Protein AF-B4RB56-F1 (afdb_monomer_lite)

Foldseek 3Di:
DPVVVLVVLVVVLVVLVVVLVVLVVVLVVLVPDPPRDVVVNVVSVVVNVVSVVVSVVSVVVND

Organism: Phenylobacterium zucineum (strain HLK1) (NCBI:txid450851)

pLDDT: mean 83.78, std 8.8, range [54.03, 91.31]

Secondary structure (DSSP, 8-state):
--HHHHHHHHHHHHHHHHHHHHHHHHHHHHHHSTT--HHHHHHHHHHHHHHHHHHHHHHHHH-

InterPro domains:
  IPR007420 Protein of unknown function DUF465 [PF04325] (14-58)
  IPR038444 DUF465 superfamily [G3DSA:6.10.280.50] (2-63)

Sequence (63 aa):
MRRHFAMALDARIRELGSRHQSLEQAIQDEMRRPHADDLRLRELKRQKLRLKEQIEALRSQIH

Radius of gyration: 14.94 Å; chains: 1; bounding box: 38×15×39 Å

Structure (mmCIF, N/CA/C/O backbone):
data_AF-B4RB56-F1
#
_entry.id   AF-B4RB56-F1
#
loop_
_atom_site.group_PDB
_atom_site.id
_atom_site.type_symbol
_atom_site.label_atom_id
_atom_site.label_alt_id
_atom_site.label_comp_id
_atom_site.label_asym_id
_atom_site.label_entity_id
_atom_site.label_seq_id
_atom_site.pdbx_PDB_ins_code
_atom_site.Cartn_x
_atom_site.Cartn_y
_atom_site.Cartn_z
_atom_site.occupancy
_atom_site.B_iso_or_equiv
_atom_site.auth_seq_id
_atom_site.auth_comp_id
_atom_site.auth_asym_id
_atom_site.auth_atom_id
_atom_site.pdbx_PDB_model_num
ATOM 1 N N . MET A 1 1 ? -25.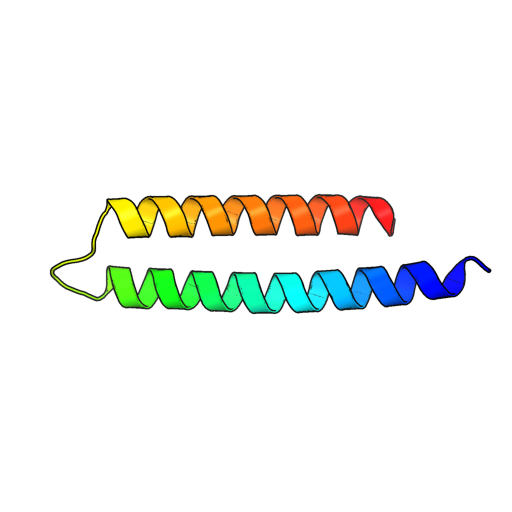070 1.850 20.129 1.00 54.03 1 MET A N 1
ATOM 2 C CA . MET A 1 1 ? -24.762 1.868 18.678 1.00 54.03 1 MET A CA 1
ATOM 3 C C . MET A 1 1 ? -23.252 1.787 18.338 1.00 54.03 1 MET A C 1
ATOM 5 O O . MET A 1 1 ? -22.851 2.303 17.308 1.00 54.03 1 MET A O 1
ATOM 9 N N . ARG A 1 2 ? -22.379 1.117 19.118 1.00 58.19 2 ARG A N 1
ATOM 10 C CA . ARG A 1 2 ? -20.916 1.093 18.836 1.00 58.19 2 ARG A CA 1
ATOM 11 C C . ARG A 1 2 ? -20.417 -0.069 17.952 1.00 58.19 2 ARG A C 1
ATOM 13 O O . ARG A 1 2 ? -19.333 0.022 17.399 1.00 58.19 2 ARG A O 1
ATOM 20 N N . ARG A 1 3 ? -21.201 -1.140 17.769 1.00 61.78 3 ARG A N 1
ATOM 21 C CA . ARG A 1 3 ? -20.771 -2.355 17.035 1.00 61.78 3 ARG A CA 1
ATOM 22 C C . ARG A 1 3 ? -20.671 -2.207 15.507 1.00 61.78 3 ARG A C 1
ATOM 24 O O . ARG A 1 3 ? -19.902 -2.931 14.893 1.00 61.78 3 ARG A O 1
ATOM 31 N N . HIS A 1 4 ? -21.407 -1.277 14.897 1.00 63.44 4 HIS A N 1
ATOM 32 C CA . HIS A 1 4 ? -21.440 -1.137 13.432 1.00 63.44 4 HIS A CA 1
ATOM 33 C C . HIS A 1 4 ? -20.181 -0.471 12.854 1.00 63.44 4 HIS A C 1
ATOM 35 O O . HIS A 1 4 ? -19.744 -0.829 11.765 1.00 63.44 4 HIS A O 1
ATOM 41 N N . PHE A 1 5 ? -19.557 0.448 13.596 1.00 69.62 5 PHE A N 1
ATOM 42 C CA . PHE A 1 5 ? -18.331 1.115 13.149 1.00 69.62 5 PHE A CA 1
ATOM 43 C C . PHE A 1 5 ? -17.144 0.151 13.057 1.00 69.62 5 PHE A C 1
ATOM 45 O O . PHE A 1 5 ? -16.386 0.223 12.098 1.00 69.62 5 PHE A O 1
ATOM 52 N N . ALA A 1 6 ? -17.032 -0.805 13.984 1.00 73.25 6 ALA A N 1
ATOM 53 C CA . ALA A 1 6 ? -15.979 -1.820 13.943 1.00 73.25 6 ALA A CA 1
ATOM 54 C C . ALA A 1 6 ? -16.059 -2.689 12.672 1.00 73.25 6 ALA A C 1
ATOM 56 O O . ALA A 1 6 ? -15.040 -2.936 12.034 1.00 73.25 6 ALA A O 1
ATOM 57 N N . MET A 1 7 ? -17.270 -3.083 12.250 1.00 78.62 7 MET A N 1
ATOM 58 C CA . MET A 1 7 ? -17.466 -3.830 10.999 1.00 78.62 7 MET A CA 1
ATOM 59 C C . MET A 1 7 ? -17.123 -3.001 9.753 1.00 78.62 7 MET A C 1
ATOM 61 O O . MET A 1 7 ? -16.519 -3.522 8.818 1.00 78.62 7 MET A O 1
ATOM 65 N N . ALA A 1 8 ? -17.469 -1.710 9.737 1.00 82.81 8 ALA A N 1
ATOM 66 C CA . ALA A 1 8 ? -17.143 -0.825 8.619 1.00 82.81 8 ALA A CA 1
ATOM 67 C C . ALA A 1 8 ? -15.628 -0.569 8.495 1.00 82.81 8 ALA A C 1
ATOM 69 O O . ALA A 1 8 ? -15.095 -0.539 7.385 1.00 82.81 8 ALA A O 1
ATOM 70 N N . LEU A 1 9 ? -14.924 -0.424 9.622 1.00 83.25 9 LEU A N 1
ATOM 71 C CA . LEU A 1 9 ? -13.472 -0.238 9.644 1.00 83.25 9 LEU A CA 1
ATOM 72 C C . LEU A 1 9 ? -12.729 -1.515 9.217 1.00 83.25 9 LEU A C 1
ATOM 74 O O . LEU A 1 9 ? -11.788 -1.423 8.431 1.00 83.25 9 LEU A O 1
ATOM 78 N N . ASP A 1 10 ? -13.184 -2.701 9.638 1.00 84.69 10 ASP A N 1
ATOM 79 C CA . ASP A 1 10 ? -12.604 -3.980 9.196 1.00 84.69 10 ASP A CA 1
ATOM 80 C C . ASP A 1 10 ? -12.757 -4.174 7.677 1.00 84.69 10 ASP A C 1
ATOM 82 O O . ASP A 1 10 ? -11.797 -4.517 6.984 1.00 84.69 10 ASP A O 1
ATOM 86 N N . ALA A 1 11 ? -13.937 -3.855 7.130 1.00 87.75 11 ALA A N 1
ATOM 87 C CA . ALA A 1 11 ? -14.177 -3.876 5.687 1.00 87.75 11 ALA A CA 1
ATOM 88 C C . ALA A 1 11 ? -13.248 -2.904 4.937 1.00 87.75 11 ALA A C 1
ATOM 90 O O . ALA A 1 11 ? -12.654 -3.272 3.921 1.00 87.75 11 ALA A O 1
ATOM 91 N N . ARG A 1 12 ? -13.054 -1.690 5.472 1.00 86.38 12 ARG A N 1
ATOM 92 C CA . ARG A 1 12 ? -12.139 -0.687 4.907 1.00 86.38 12 ARG A CA 1
ATOM 93 C C . ARG A 1 12 ? -10.687 -1.168 4.918 1.00 86.38 12 ARG A C 1
ATOM 95 O O . ARG A 1 12 ? -9.986 -0.992 3.926 1.00 86.38 12 ARG A O 1
ATOM 102 N N . ILE A 1 13 ? -10.235 -1.797 6.004 1.00 88.12 13 ILE A N 1
ATOM 103 C CA . ILE A 1 13 ? -8.881 -2.360 6.112 1.00 88.12 13 ILE A CA 1
ATOM 104 C C . ILE A 1 13 ? -8.676 -3.483 5.093 1.00 88.12 13 ILE A C 1
ATOM 106 O O . ILE A 1 13 ? -7.636 -3.517 4.435 1.00 88.12 13 ILE A O 1
ATOM 110 N N . ARG A 1 14 ? -9.661 -4.373 4.912 1.00 89.31 14 ARG A N 1
ATOM 111 C CA . ARG A 1 14 ? -9.595 -5.433 3.890 1.00 89.31 14 ARG A CA 1
ATOM 112 C C . ARG A 1 14 ? -9.500 -4.861 2.479 1.00 89.31 14 ARG A C 1
ATOM 114 O O . ARG A 1 14 ? -8.665 -5.311 1.697 1.00 89.31 14 ARG A O 1
ATOM 121 N N . GLU A 1 15 ? -10.301 -3.844 2.164 1.00 90.81 15 GLU A N 1
ATOM 122 C CA . GLU A 1 15 ? -10.253 -3.164 0.865 1.00 90.81 15 GLU A CA 1
ATOM 123 C C . GLU A 1 15 ? -8.886 -2.498 0.628 1.00 90.81 15 GLU A C 1
ATOM 125 O O . GLU A 1 15 ? -8.279 -2.666 -0.433 1.00 90.81 15 GLU A O 1
ATOM 130 N N . LEU A 1 16 ? -8.353 -1.792 1.633 1.00 89.81 16 LEU A N 1
ATOM 131 C CA . LEU A 1 16 ? -7.020 -1.187 1.568 1.00 89.81 16 LEU A CA 1
ATOM 132 C C . LEU A 1 16 ? -5.916 -2.241 1.420 1.00 89.81 16 LEU A C 1
ATOM 134 O O . LEU A 1 16 ? -4.974 -2.022 0.661 1.00 89.81 16 LEU A O 1
ATOM 138 N N . GLY A 1 17 ? -6.046 -3.394 2.081 1.00 88.56 17 GLY A N 1
ATOM 139 C CA . GLY A 1 17 ? -5.145 -4.536 1.921 1.00 88.56 17 GLY A CA 1
ATOM 140 C C . GLY A 1 17 ? -5.144 -5.082 0.490 1.00 88.56 17 GLY A C 1
ATOM 141 O O . GLY A 1 17 ? -4.078 -5.270 -0.094 1.00 88.56 17 GLY A O 1
ATOM 142 N N . SER A 1 18 ? -6.322 -5.238 -0.122 1.00 91.31 18 SER A N 1
ATOM 143 C CA . SER A 1 18 ? -6.446 -5.652 -1.528 1.00 91.31 18 SER A CA 1
ATOM 144 C C . SER A 1 18 ? -5.808 -4.640 -2.486 1.00 91.31 18 SER A C 1
ATOM 146 O O . SER A 1 18 ? -5.124 -5.026 -3.439 1.00 91.31 18 SER A O 1
ATOM 148 N N . ARG A 1 19 ? -5.985 -3.334 -2.233 1.00 89.88 19 ARG A N 1
ATOM 149 C CA . ARG A 1 19 ? -5.327 -2.273 -3.016 1.00 89.88 19 ARG A CA 1
ATOM 150 C C . ARG A 1 19 ? -3.813 -2.287 -2.840 1.00 89.88 19 ARG A C 1
ATOM 152 O O . ARG A 1 19 ? -3.089 -2.115 -3.816 1.00 89.88 19 ARG A O 1
ATOM 159 N N . HIS A 1 20 ? -3.332 -2.521 -1.621 1.00 90.25 20 HIS A N 1
ATOM 160 C CA . HIS A 1 20 ? -1.906 -2.642 -1.338 1.00 90.25 20 HIS A CA 1
ATOM 161 C C . HIS A 1 20 ? -1.290 -3.808 -2.117 1.00 90.25 20 HIS A C 1
ATOM 163 O O . HIS A 1 20 ? -0.257 -3.633 -2.756 1.00 90.25 20 HIS A O 1
ATOM 169 N N . GLN A 1 21 ? -1.954 -4.966 -2.131 1.00 89.12 21 GLN A N 1
ATOM 170 C CA . GLN A 1 21 ? -1.506 -6.129 -2.895 1.00 89.12 21 GLN A CA 1
ATOM 171 C C . GLN A 1 21 ? -1.481 -5.852 -4.407 1.00 89.12 21 GLN A C 1
ATOM 173 O O . GLN A 1 21 ? -0.512 -6.200 -5.076 1.00 89.12 21 GLN A O 1
ATOM 178 N N . SER A 1 22 ? -2.487 -5.139 -4.924 1.00 90.62 22 SER A N 1
ATOM 179 C CA . SER A 1 22 ? -2.541 -4.730 -6.336 1.00 90.62 22 SER A CA 1
ATOM 180 C C . SER A 1 22 ? -1.398 -3.776 -6.708 1.00 90.62 22 SER A C 1
ATOM 182 O O . SER A 1 22 ? -0.776 -3.928 -7.757 1.00 90.62 22 SER A O 1
ATOM 184 N N . LEU A 1 23 ? -1.076 -2.808 -5.839 1.00 88.38 23 LEU A N 1
ATOM 185 C CA . LEU A 1 23 ? 0.076 -1.920 -6.035 1.00 88.38 23 LEU A CA 1
ATOM 186 C C . LEU A 1 23 ? 1.399 -2.683 -5.978 1.00 88.38 23 LEU A C 1
ATOM 188 O O . LEU A 1 23 ? 2.320 -2.362 -6.719 1.00 88.38 23 LEU A O 1
ATOM 192 N N . GLU A 1 24 ? 1.507 -3.683 -5.109 1.00 87.38 24 GLU A N 1
ATOM 193 C CA . GLU A 1 24 ? 2.701 -4.515 -4.998 1.00 87.38 24 GLU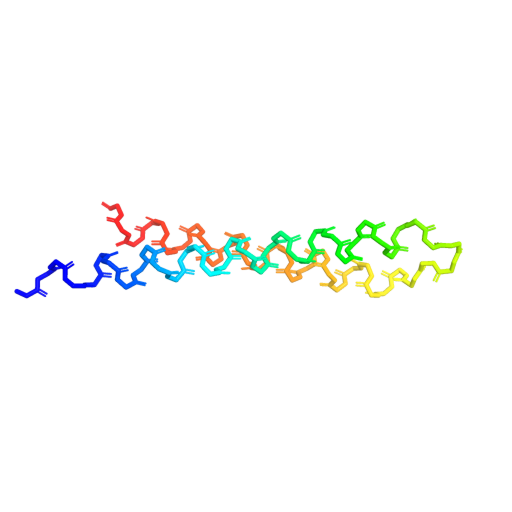 A CA 1
ATOM 194 C C . GLU A 1 24 ? 2.922 -5.357 -6.262 1.00 87.38 24 GLU A C 1
ATOM 19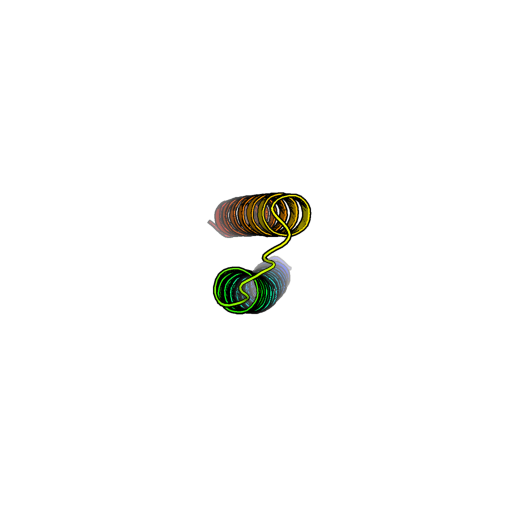6 O O . GLU A 1 24 ? 4.043 -5.409 -6.764 1.00 87.38 24 GLU A O 1
ATOM 201 N N . GLN A 1 25 ? 1.849 -5.912 -6.832 1.00 90.19 25 GLN A N 1
ATOM 202 C CA . GLN A 1 25 ? 1.869 -6.558 -8.147 1.00 90.19 25 GLN A CA 1
ATOM 203 C C . GLN A 1 25 ? 2.270 -5.588 -9.257 1.00 90.19 25 GLN A C 1
ATOM 205 O O . GLN A 1 25 ? 3.201 -5.884 -9.997 1.00 90.19 25 GLN A O 1
ATOM 210 N N . ALA A 1 26 ? 1.660 -4.401 -9.319 1.00 87.81 26 ALA A N 1
ATOM 211 C CA . ALA A 1 26 ? 2.014 -3.391 -10.316 1.00 87.81 26 ALA A CA 1
ATOM 212 C C . ALA A 1 26 ? 3.494 -2.974 -10.221 1.00 87.81 26 ALA A C 1
ATOM 214 O O . ALA A 1 26 ? 4.150 -2.790 -11.241 1.00 87.81 26 ALA A O 1
ATOM 215 N N . ILE A 1 27 ? 4.041 -2.871 -9.003 1.00 87.31 27 ILE A N 1
ATOM 216 C CA . ILE A 1 27 ? 5.472 -2.623 -8.779 1.00 87.31 27 ILE A CA 1
ATOM 217 C C . ILE A 1 27 ? 6.312 -3.776 -9.325 1.00 87.31 27 ILE A C 1
ATOM 219 O O . ILE A 1 27 ? 7.307 -3.520 -9.995 1.00 87.31 27 ILE A O 1
ATOM 223 N N . GLN A 1 28 ? 5.947 -5.029 -9.039 1.00 88.62 28 GLN A N 1
ATOM 224 C CA . GLN A 1 28 ? 6.701 -6.186 -9.526 1.00 88.62 28 GLN A CA 1
ATOM 225 C C . GLN A 1 28 ? 6.654 -6.317 -11.047 1.00 88.62 28 GLN A C 1
ATOM 227 O O . GLN A 1 28 ? 7.684 -6.602 -11.656 1.00 88.62 28 GLN A O 1
ATOM 232 N N . ASP A 1 29 ? 5.495 -6.080 -11.655 1.00 88.31 29 ASP A N 1
ATOM 233 C CA . ASP A 1 29 ? 5.340 -6.100 -13.105 1.00 88.31 29 ASP A CA 1
ATOM 234 C C . ASP A 1 29 ? 6.157 -4.986 -13.760 1.00 88.31 29 ASP A C 1
ATOM 236 O O . ASP A 1 29 ? 6.879 -5.252 -14.717 1.00 88.31 29 ASP A O 1
ATOM 240 N N . GLU A 1 30 ? 6.136 -3.767 -13.211 1.00 85.88 30 GLU A N 1
ATOM 241 C CA . GLU A 1 30 ? 6.955 -2.666 -13.730 1.00 85.88 30 GLU A CA 1
ATOM 242 C C . GLU A 1 30 ? 8.456 -2.937 -13.531 1.00 85.88 30 GLU A C 1
ATOM 244 O O . GLU A 1 30 ? 9.236 -2.715 -14.449 1.00 85.88 30 GLU A O 1
ATOM 249 N N . MET A 1 31 ? 8.875 -3.499 -12.389 1.00 84.25 31 MET A N 1
ATOM 250 C CA . MET A 1 31 ? 10.276 -3.884 -12.138 1.00 84.25 31 MET A CA 1
ATOM 251 C C . MET A 1 31 ? 10.782 -4.992 -13.066 1.00 84.25 31 MET A C 1
ATOM 253 O O . MET A 1 31 ? 11.984 -5.087 -13.302 1.00 84.25 31 MET A O 1
ATOM 257 N N . ARG A 1 32 ? 9.890 -5.853 -13.565 1.00 85.19 32 ARG A N 1
ATOM 258 C CA . ARG A 1 32 ? 10.234 -6.899 -14.538 1.00 85.19 32 ARG A CA 1
ATOM 259 C C . ARG A 1 32 ? 10.418 -6.352 -15.948 1.00 85.19 32 ARG A C 1
ATOM 261 O O . ARG A 1 32 ? 10.967 -7.055 -16.796 1.00 85.19 32 ARG A O 1
ATOM 268 N N . ARG A 1 33 ? 9.958 -5.131 -16.227 1.00 81.19 33 ARG A N 1
ATOM 269 C CA . ARG A 1 33 ? 10.101 -4.523 -17.548 1.00 81.19 33 ARG A CA 1
ATOM 270 C C . ARG A 1 33 ? 11.505 -3.932 -17.703 1.00 81.19 33 ARG A C 1
ATOM 272 O 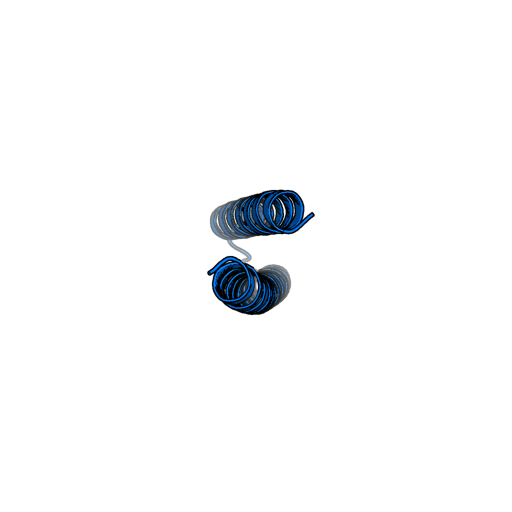O . ARG A 1 33 ? 11.977 -3.235 -16.811 1.00 81.19 33 ARG A O 1
ATOM 279 N N . PRO A 1 34 ? 12.163 -4.134 -18.857 1.00 74.00 34 PRO A N 1
ATOM 280 C CA . PRO A 1 34 ? 13.492 -3.574 -19.119 1.00 74.00 34 PRO A CA 1
ATOM 281 C C . PRO A 1 34 ? 13.499 -2.037 -19.216 1.00 74.00 34 PRO A C 1
ATOM 283 O O . PRO A 1 34 ? 14.540 -1.421 -19.023 1.00 74.00 34 PRO A O 1
ATOM 286 N N . HIS A 1 35 ? 12.340 -1.416 -19.466 1.00 72.94 35 HIS A N 1
ATOM 287 C CA . HIS A 1 35 ? 12.123 0.036 -19.423 1.00 72.94 35 HIS A CA 1
ATOM 288 C C . HIS A 1 35 ? 11.239 0.422 -18.233 1.00 72.94 35 HIS A C 1
ATOM 290 O O . HIS A 1 35 ? 10.223 1.096 -18.400 1.00 72.94 35 HIS A O 1
ATOM 296 N N . ALA A 1 36 ? 11.572 -0.075 -17.042 1.00 70.81 36 ALA A N 1
ATOM 297 C CA . ALA A 1 36 ? 10.871 0.309 -15.828 1.00 70.81 36 ALA A CA 1
ATOM 298 C C . ALA A 1 36 ? 10.982 1.830 -15.634 1.00 70.81 36 ALA A C 1
ATOM 300 O O . ALA A 1 36 ? 12.079 2.375 -15.524 1.00 70.81 36 ALA A O 1
ATOM 301 N N . ASP A 1 37 ? 9.844 2.519 -15.613 1.00 81.44 37 ASP A N 1
ATOM 302 C CA . ASP A 1 37 ? 9.807 3.955 -15.360 1.00 81.44 37 ASP A CA 1
ATOM 303 C C . ASP A 1 37 ? 10.056 4.193 -13.862 1.00 81.44 37 ASP A C 1
ATOM 305 O O . ASP A 1 37 ? 9.183 3.960 -13.020 1.00 81.44 37 ASP A O 1
ATOM 309 N N . ASP A 1 38 ? 11.271 4.626 -13.518 1.00 81.44 38 ASP A N 1
ATOM 310 C CA . ASP A 1 38 ? 11.686 4.927 -12.142 1.00 81.44 38 ASP A CA 1
ATOM 311 C C . ASP A 1 38 ? 10.754 5.928 -11.445 1.00 81.44 38 ASP A C 1
ATOM 313 O O . ASP A 1 38 ? 10.563 5.867 -10.222 1.00 81.44 38 ASP A O 1
ATOM 317 N N . LEU A 1 39 ? 10.145 6.844 -12.206 1.00 86.44 39 LEU A N 1
ATOM 318 C CA . LEU A 1 39 ? 9.204 7.827 -11.686 1.00 86.44 39 LEU A CA 1
ATOM 319 C C . LEU A 1 39 ? 7.920 7.126 -11.237 1.00 86.44 39 LEU A C 1
ATOM 321 O O . LEU A 1 39 ? 7.485 7.297 -10.095 1.00 86.44 39 LEU A O 1
ATOM 325 N N . ARG A 1 40 ? 7.388 6.244 -12.087 1.00 85.38 40 ARG A N 1
ATOM 326 C CA . ARG A 1 40 ? 6.213 5.415 -11.791 1.00 85.38 40 ARG A CA 1
ATOM 327 C C . ARG A 1 40 ? 6.478 4.460 -10.630 1.00 85.38 40 ARG A C 1
ATOM 329 O O . ARG A 1 40 ? 5.657 4.335 -9.725 1.00 85.38 40 ARG A O 1
ATOM 336 N N . LEU A 1 41 ? 7.662 3.855 -10.578 1.00 85.94 41 LEU A N 1
ATOM 337 C CA . LEU A 1 41 ? 8.113 3.009 -9.470 1.00 85.94 41 LEU A CA 1
ATOM 338 C C . LEU A 1 41 ? 8.163 3.768 -8.136 1.00 85.94 41 LEU A C 1
ATOM 340 O O . LEU A 1 41 ? 7.716 3.255 -7.103 1.00 85.94 41 LEU A O 1
ATOM 344 N N . ARG A 1 42 ? 8.678 5.003 -8.142 1.00 88.81 42 ARG A N 1
ATOM 345 C CA . ARG A 1 42 ? 8.666 5.894 -6.972 1.00 88.81 42 ARG A CA 1
ATOM 346 C C . ARG A 1 42 ? 7.249 6.257 -6.546 1.00 88.81 42 ARG A C 1
ATOM 348 O O . ARG A 1 42 ? 6.962 6.226 -5.348 1.00 88.81 42 ARG A O 1
ATOM 355 N N . GLU A 1 43 ? 6.368 6.573 -7.489 1.00 89.50 43 GLU A 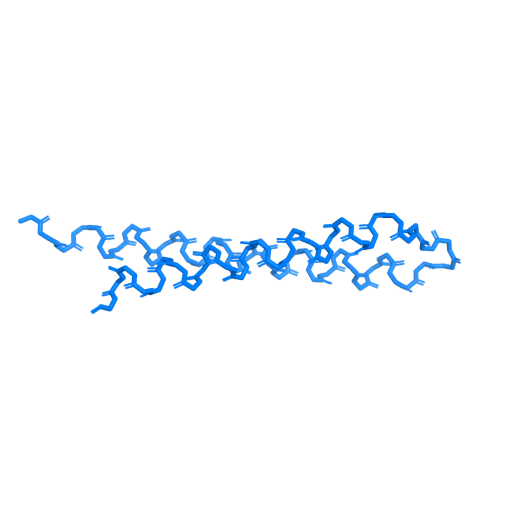N 1
ATOM 356 C CA . GLU A 1 43 ? 4.966 6.871 -7.195 1.00 89.50 43 GLU A CA 1
ATOM 357 C C . GLU A 1 43 ? 4.245 5.670 -6.587 1.00 89.50 43 GLU A C 1
ATOM 359 O O . GLU A 1 43 ? 3.614 5.812 -5.539 1.00 89.50 43 GLU A O 1
ATOM 364 N N . LEU A 1 44 ? 4.400 4.478 -7.168 1.00 88.31 44 LEU A N 1
ATOM 365 C CA . LEU A 1 44 ? 3.799 3.248 -6.657 1.00 88.31 44 LEU A CA 1
ATOM 366 C C . LEU A 1 44 ? 4.304 2.915 -5.247 1.00 88.31 44 LEU A C 1
ATOM 368 O O . LEU A 1 44 ? 3.506 2.609 -4.361 1.00 88.31 44 LEU A O 1
ATOM 372 N N . LYS A 1 45 ? 5.613 3.048 -4.985 1.00 87.75 45 LYS A N 1
ATOM 373 C CA . LYS A 1 45 ? 6.185 2.882 -3.635 1.00 87.75 45 LYS A CA 1
ATOM 374 C C . LYS A 1 45 ? 5.623 3.905 -2.644 1.00 87.75 45 LYS A C 1
ATOM 376 O O . LYS A 1 45 ? 5.327 3.553 -1.502 1.00 87.75 45 LYS A O 1
ATOM 381 N N . ARG A 1 46 ? 5.434 5.158 -3.067 1.00 91.31 46 ARG A N 1
ATOM 382 C CA . ARG A 1 46 ? 4.844 6.216 -2.232 1.00 91.31 46 ARG A CA 1
ATOM 383 C C . ARG A 1 46 ? 3.361 5.950 -1.950 1.00 91.31 46 ARG A C 1
ATOM 385 O O . ARG A 1 46 ? 2.919 6.143 -0.820 1.00 91.31 46 ARG A O 1
ATOM 392 N N . GLN A 1 47 ? 2.602 5.468 -2.933 1.00 89.12 47 GLN A N 1
ATOM 393 C CA . GLN A 1 47 ? 1.210 5.049 -2.743 1.00 89.12 47 GLN A CA 1
ATOM 394 C C . GLN A 1 47 ? 1.110 3.845 -1.801 1.00 89.12 47 GLN A C 1
ATOM 396 O O . GLN A 1 47 ? 0.286 3.851 -0.889 1.00 89.12 47 GLN A O 1
ATOM 401 N N . LYS A 1 48 ? 1.996 2.856 -1.959 1.00 88.69 48 LYS A N 1
ATOM 402 C CA . LYS A 1 48 ? 2.102 1.700 -1.064 1.00 88.69 48 LYS A CA 1
ATOM 403 C C . LYS A 1 48 ? 2.338 2.130 0.387 1.00 88.69 48 LYS A C 1
ATOM 405 O O . LYS A 1 48 ? 1.646 1.652 1.283 1.00 88.69 48 LYS A O 1
ATOM 410 N N . LEU A 1 49 ? 3.261 3.069 0.613 1.00 90.44 49 LEU A N 1
ATOM 411 C CA . LEU A 1 49 ? 3.526 3.623 1.943 1.00 90.44 49 LEU A CA 1
ATOM 412 C C . LEU A 1 49 ? 2.284 4.313 2.527 1.00 90.44 49 LEU A C 1
ATOM 414 O O . LEU A 1 49 ? 1.888 4.000 3.645 1.00 90.44 49 LEU A O 1
ATOM 418 N N . ARG A 1 50 ? 1.610 5.162 1.742 1.00 90.38 50 ARG A N 1
ATOM 419 C CA . ARG A 1 50 ? 0.376 5.846 2.168 1.00 90.38 50 ARG A CA 1
ATOM 420 C C . ARG A 1 50 ? -0.754 4.882 2.527 1.00 90.38 50 ARG A C 1
ATOM 422 O O . ARG A 1 50 ? -1.500 5.149 3.465 1.00 90.38 50 ARG A O 1
ATOM 429 N N . LEU A 1 51 ? -0.917 3.785 1.783 1.00 88.94 51 LEU A N 1
ATOM 430 C CA . LEU A 1 51 ? -1.909 2.758 2.121 1.00 88.94 51 LEU A CA 1
ATOM 431 C C . LEU A 1 51 ? -1.556 2.055 3.427 1.00 88.94 51 LEU A C 1
ATOM 433 O O . LEU A 1 51 ? -2.442 1.825 4.243 1.00 88.94 51 LEU A O 1
ATOM 437 N N . LYS A 1 52 ? -0.272 1.749 3.643 1.00 87.69 52 LYS A N 1
ATOM 438 C CA . LYS A 1 52 ? 0.195 1.160 4.899 1.00 87.69 52 LYS A CA 1
ATOM 439 C C . LYS A 1 52 ? -0.102 2.082 6.085 1.00 87.69 52 LYS A C 1
ATOM 441 O O . LYS A 1 52 ? -0.652 1.617 7.074 1.00 87.69 52 LYS A O 1
ATOM 446 N N . GLU A 1 53 ? 0.185 3.378 5.965 1.00 91.06 53 GLU A N 1
ATOM 447 C CA . GLU A 1 53 ? -0.134 4.369 7.003 1.00 91.06 53 GLU A CA 1
ATOM 448 C C . GLU A 1 53 ? -1.643 4.477 7.261 1.00 91.06 53 GLU A C 1
ATOM 450 O O . GLU A 1 53 ? -2.065 4.513 8.412 1.00 91.06 53 GLU A O 1
ATOM 455 N N . GLN A 1 54 ? -2.473 4.460 6.211 1.00 89.06 54 GLN A N 1
ATOM 456 C CA . GLN A 1 54 ? -3.934 4.447 6.365 1.00 89.06 54 GLN A CA 1
ATOM 457 C C . GLN A 1 54 ? -4.432 3.183 7.072 1.00 89.06 54 GLN A C 1
ATOM 459 O O . GLN A 1 54 ? -5.318 3.272 7.917 1.00 89.06 54 GLN A O 1
ATOM 464 N N . ILE A 1 55 ? -3.874 2.013 6.748 1.00 88.06 55 ILE A N 1
ATOM 465 C CA . ILE A 1 55 ? -4.220 0.752 7.415 1.00 88.06 55 ILE A CA 1
ATOM 466 C C . ILE A 1 55 ? -3.838 0.810 8.894 1.00 88.06 55 ILE A C 1
ATOM 468 O O . ILE A 1 55 ? -4.659 0.454 9.732 1.00 88.06 55 ILE A O 1
ATOM 472 N N . GLU A 1 56 ? -2.634 1.277 9.221 1.00 89.38 56 GLU A N 1
ATOM 473 C CA . GLU A 1 56 ? -2.176 1.408 10.610 1.00 89.38 56 GLU A CA 1
ATOM 474 C C . GLU A 1 56 ? -3.026 2.414 11.396 1.00 89.38 56 GLU A C 1
ATOM 476 O O . GLU A 1 56 ? -3.449 2.119 12.513 1.00 89.38 56 GLU A O 1
ATOM 481 N N . ALA A 1 57 ? -3.371 3.555 10.794 1.00 89.19 57 ALA A N 1
ATOM 482 C CA . ALA A 1 57 ? -4.264 4.536 11.404 1.00 89.19 57 ALA A CA 1
ATOM 483 C C . ALA A 1 57 ? -5.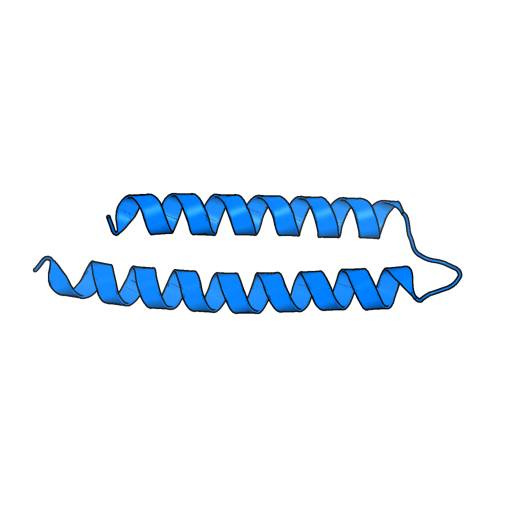656 3.948 11.687 1.00 89.19 57 ALA A C 1
ATOM 485 O O . ALA A 1 57 ? -6.193 4.127 12.779 1.00 89.19 57 ALA A O 1
ATOM 486 N N . LEU A 1 58 ? -6.229 3.202 10.736 1.00 86.94 58 LEU A N 1
ATOM 487 C CA . LEU A 1 58 ? -7.521 2.534 10.922 1.00 86.94 58 LEU A CA 1
ATOM 488 C C . LEU A 1 58 ? -7.437 1.408 11.957 1.00 86.94 58 LEU A C 1
ATOM 490 O O . LEU A 1 58 ? -8.345 1.263 12.771 1.00 86.94 58 LEU A O 1
ATOM 494 N N . ARG A 1 59 ? -6.345 0.635 11.976 1.00 85.19 59 ARG A N 1
ATOM 495 C CA . ARG A 1 59 ? -6.095 -0.399 12.993 1.00 85.19 59 ARG A CA 1
ATOM 496 C C . ARG A 1 59 ? -6.016 0.201 14.392 1.00 85.19 59 ARG A C 1
ATOM 498 O O . ARG A 1 59 ? -6.636 -0.336 15.304 1.00 85.19 59 ARG A O 1
ATOM 505 N N . SER A 1 60 ? -5.331 1.333 14.541 1.00 86.62 60 SER A N 1
ATOM 506 C CA . SER A 1 60 ? -5.245 2.071 15.804 1.00 86.62 60 SER A CA 1
ATOM 507 C C . SER A 1 60 ? -6.578 2.678 16.255 1.00 86.62 60 SER A C 1
ATOM 509 O O . SER A 1 60 ? -6.696 3.019 17.423 1.00 86.62 60 SER A O 1
ATOM 511 N N . GLN A 1 61 ? -7.556 2.856 15.362 1.00 81.75 61 GLN A N 1
ATOM 512 C CA . GLN A 1 61 ? -8.903 3.328 15.717 1.00 81.75 61 GLN A CA 1
ATOM 513 C C . GLN A 1 61 ? -9.853 2.193 16.122 1.00 81.75 61 GLN A C 1
ATOM 515 O O . GLN A 1 61 ? -10.886 2.455 16.739 1.00 81.75 61 GLN A O 1
ATOM 520 N N . ILE A 1 62 ? -9.552 0.953 15.724 1.00 75.12 62 ILE A N 1
ATOM 521 C CA . ILE A 1 62 ? -10.318 -0.239 16.114 1.00 75.12 62 ILE A CA 1
ATOM 522 C C . ILE A 1 62 ? -9.900 -0.738 17.505 1.00 75.12 62 ILE A C 1
ATOM 524 O O . ILE A 1 62 ? -10.743 -1.293 18.213 1.00 75.12 62 ILE A O 1
ATOM 528 N N . HIS A 1 63 ? -8.619 -0.583 17.855 1.00 60.28 63 HIS A N 1
ATOM 529 C CA . HIS A 1 63 ? -8.039 -0.977 19.144 1.00 60.28 63 HIS A CA 1
ATOM 530 C C . HIS A 1 63 ? -8.292 0.080 20.225 1.00 60.28 63 HIS A C 1
ATOM 532 O O . HIS A 1 63 ? -8.570 -0.326 21.374 1.00 60.28 63 HIS A O 1
#